Protein AF-D2RJ73-F1 (afdb_monomer_lite)

InterPro domains:
  IPR025948 HTH-like domain [PF13276] (54-112)
  IPR050900 Transposase IS3/IS150/IS904 [PTHR46889] (18-154)

Sequence (164 aa):
MNDSSCVFEIIEKTVSTSENRLSISSLCKMAGVSRSGYYAWVKAEAFRQAQEEQDRKDFELILAAYKRRGYKKDARSIYMELLHMDPPVIMNVKKIRRLMKKFHLLCPIRKANPYRQLAKALKTNTVADNLLQRQFEDYGPRMVLLTDITYLPSAHPSSITGIV

pLDDT: mean 83.63, std 13.74, range [33.88, 96.19]

Structure (mmCIF, N/CA/C/O backbone):
data_AF-D2RJ73-F1
#
_entry.id   AF-D2RJ73-F1
#
loop_
_atom_site.group_PDB
_atom_site.id
_atom_site.type_symbol
_atom_site.label_atom_id
_atom_site.label_alt_id
_atom_site.label_comp_id
_atom_site.label_asym_id
_atom_site.label_entity_id
_atom_site.label_seq_id
_atom_site.pdbx_PDB_ins_code
_atom_site.Cartn_x
_atom_site.Cartn_y
_atom_site.Cartn_z
_atom_site.occupancy
_atom_site.B_iso_or_equiv
_atom_site.auth_seq_id
_atom_site.auth_comp_id
_atom_site.auth_asym_id
_atom_site.auth_atom_id
_atom_site.pdbx_PDB_model_num
ATOM 1 N N . MET A 1 1 ? -20.848 7.230 2.882 1.00 40.22 1 MET A N 1
ATOM 2 C CA . MET A 1 1 ? -20.435 7.653 4.236 1.00 40.22 1 MET A CA 1
ATOM 3 C C . MET A 1 1 ? -21.363 6.990 5.244 1.00 40.22 1 MET A C 1
ATOM 5 O O . MET A 1 1 ? -22.200 7.655 5.829 1.00 40.22 1 MET A O 1
ATOM 9 N N . ASN A 1 2 ? -21.280 5.666 5.374 1.00 48.03 2 ASN A N 1
ATOM 10 C CA . ASN A 1 2 ? -22.082 4.913 6.343 1.00 48.03 2 ASN A CA 1
ATOM 11 C C . ASN A 1 2 ? -21.145 3.972 7.108 1.00 48.03 2 ASN A C 1
ATOM 13 O O . ASN A 1 2 ? -21.372 2.771 7.214 1.00 48.03 2 ASN A O 1
ATOM 17 N N . ASP A 1 3 ? -20.016 4.533 7.540 1.0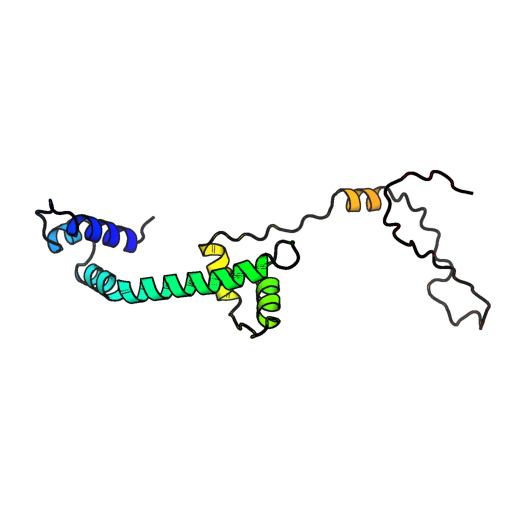0 66.31 3 ASP A N 1
ATOM 18 C CA . ASP A 1 3 ? -18.969 3.781 8.207 1.00 66.31 3 ASP A CA 1
ATOM 19 C C . ASP A 1 3 ? -19.283 3.812 9.697 1.00 66.31 3 ASP A C 1
ATOM 21 O O . ASP A 1 3 ? -19.137 4.841 10.359 1.00 66.31 3 ASP A O 1
ATOM 25 N N . SER A 1 4 ? -19.736 2.680 10.233 1.00 73.06 4 SER A N 1
ATOM 26 C CA . SER A 1 4 ? -20.070 2.516 11.653 1.00 73.06 4 SER A CA 1
ATOM 27 C C . SER A 1 4 ? -18.925 2.960 12.578 1.00 73.06 4 SER A C 1
ATOM 29 O O . SER A 1 4 ? -19.165 3.385 13.702 1.00 73.06 4 SER A O 1
ATOM 31 N N . SER A 1 5 ? -17.679 2.935 12.088 1.00 79.69 5 SER A N 1
ATOM 32 C CA . SER A 1 5 ? -16.497 3.457 12.779 1.00 79.69 5 SER A 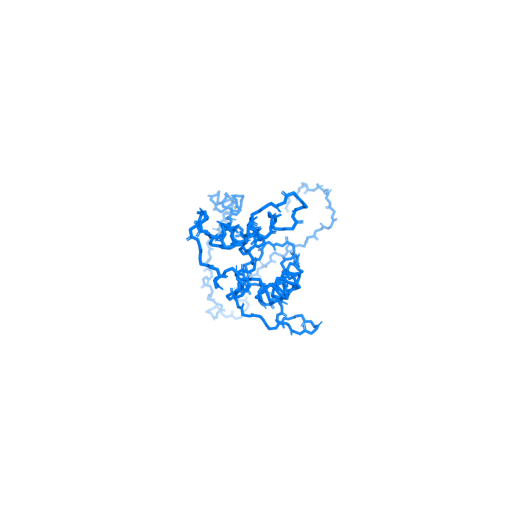CA 1
ATOM 33 C C . SER A 1 5 ? -16.554 4.958 13.066 1.00 79.69 5 SER A C 1
ATOM 35 O O . SER A 1 5 ? -16.121 5.366 14.136 1.00 79.69 5 SER A O 1
ATOM 37 N N . CYS A 1 6 ? -17.097 5.772 12.155 1.00 86.94 6 CYS A N 1
ATOM 38 C CA . CYS A 1 6 ? -17.221 7.219 12.353 1.00 86.94 6 CYS A CA 1
ATOM 39 C C . CYS A 1 6 ? -18.231 7.534 13.465 1.00 86.94 6 CYS A C 1
ATOM 41 O O . CYS A 1 6 ? -17.992 8.397 14.305 1.00 86.94 6 CYS A O 1
ATOM 43 N N . VAL A 1 7 ? -19.323 6.766 13.524 1.00 89.19 7 VAL A N 1
ATOM 44 C CA . VAL A 1 7 ? -20.335 6.883 14.581 1.00 89.19 7 VAL A CA 1
ATOM 45 C C . VAL A 1 7 ? -19.734 6.564 15.951 1.00 89.19 7 VAL A C 1
ATOM 47 O O . VAL A 1 7 ? -19.922 7.330 16.893 1.00 89.19 7 VAL A O 1
ATOM 50 N N . PHE A 1 8 ? -18.970 5.472 16.065 1.00 90.50 8 PHE A N 1
ATOM 51 C CA . PHE A 1 8 ? -18.301 5.124 17.322 1.00 90.50 8 PHE A CA 1
ATOM 52 C C . PHE A 1 8 ? -17.247 6.157 17.736 1.00 90.50 8 PHE A C 1
ATOM 54 O O . PHE A 1 8 ? -17.160 6.478 18.916 1.00 90.50 8 PHE A O 1
ATOM 61 N N . GLU A 1 9 ? -16.513 6.738 16.785 1.00 89.44 9 GLU A N 1
ATOM 62 C CA . GLU A 1 9 ? -15.539 7.799 17.066 1.00 89.44 9 GLU A CA 1
ATOM 63 C C . GLU A 1 9 ? -16.205 9.075 17.610 1.00 89.44 9 GLU A C 1
ATOM 65 O O . GLU A 1 9 ? -15.682 9.708 18.528 1.00 89.44 9 GLU A O 1
ATOM 70 N N . ILE A 1 10 ? -17.376 9.449 17.083 1.00 90.44 10 ILE A N 1
ATOM 71 C CA . ILE A 1 10 ? -18.154 10.588 17.591 1.00 90.44 10 ILE A CA 1
ATOM 72 C C . ILE A 1 10 ? -18.631 10.314 19.019 1.00 90.44 10 ILE A C 1
ATOM 74 O O . ILE A 1 10 ? -18.491 11.191 19.872 1.00 90.44 10 ILE A O 1
ATOM 78 N N . ILE A 1 11 ? -19.154 9.108 19.282 1.00 89.81 11 ILE A N 1
ATOM 79 C CA . ILE A 1 11 ? -19.594 8.684 20.622 1.00 89.81 11 ILE A CA 1
ATOM 80 C C . ILE A 1 11 ? -18.423 8.752 21.609 1.00 89.81 11 ILE A C 1
ATOM 82 O O . ILE A 1 11 ? -18.575 9.323 22.684 1.00 89.81 11 ILE A O 1
ATOM 86 N N . GLU A 1 12 ? -17.249 8.243 21.232 1.00 89.75 12 GLU A N 1
ATOM 87 C CA . GLU A 1 12 ? -16.051 8.284 22.077 1.00 89.75 12 GLU A CA 1
ATOM 88 C C . GLU A 1 12 ? -15.647 9.724 22.419 1.00 89.75 12 GLU A C 1
ATOM 90 O O . GLU A 1 12 ? -15.482 10.060 23.590 1.00 89.75 12 GLU A O 1
ATOM 95 N N . LYS A 1 13 ? -15.593 10.613 21.416 1.00 89.56 13 LYS A N 1
ATOM 96 C CA . LYS A 1 13 ? -15.2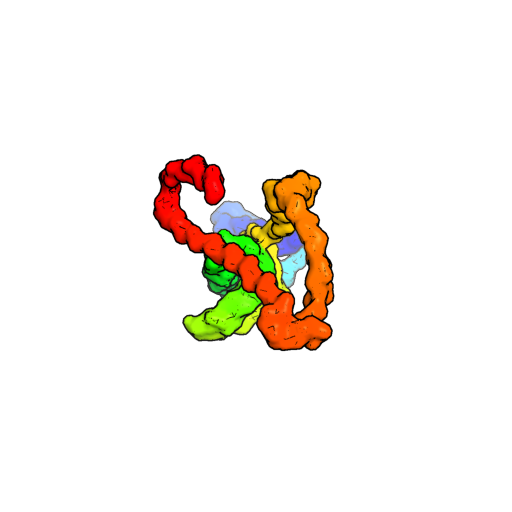82 12.041 21.618 1.00 89.56 13 LYS A CA 1
ATOM 97 C C . LYS A 1 13 ? -16.296 12.744 22.523 1.00 89.56 13 LYS A C 1
ATOM 99 O O . LYS A 1 13 ? -15.931 13.623 23.307 1.00 89.56 13 LYS A O 1
ATOM 104 N N . THR A 1 14 ? -17.576 12.377 22.427 1.00 89.69 14 THR A N 1
ATOM 105 C CA . THR A 1 14 ? -18.606 12.935 23.317 1.00 89.69 14 THR A CA 1
ATOM 106 C C . THR A 1 14 ? -18.458 12.410 24.740 1.00 89.69 14 THR A C 1
ATOM 108 O O . THR A 1 14 ? -18.651 13.174 25.679 1.00 89.69 14 THR A O 1
ATOM 111 N N . VAL A 1 15 ? -18.094 11.139 24.935 1.00 88.19 15 VAL A N 1
ATOM 112 C CA . VAL A 1 15 ? -17.831 10.550 26.263 1.00 88.19 15 VAL A CA 1
ATOM 113 C C . VAL A 1 15 ? -16.582 11.147 26.915 1.00 88.19 15 VAL A C 1
ATOM 115 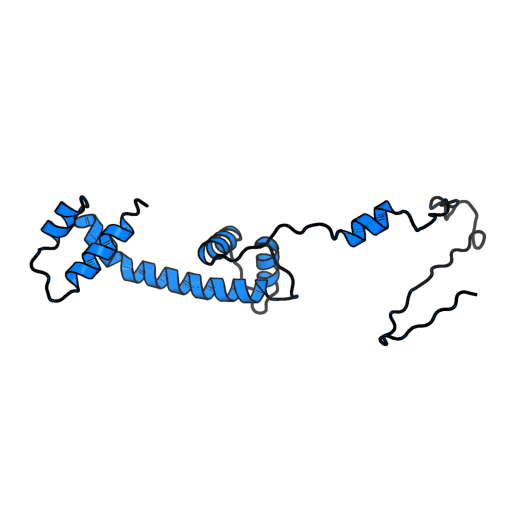O O . VAL A 1 15 ? -16.605 11.405 28.115 1.00 88.19 15 VAL A O 1
ATOM 118 N N . SER A 1 16 ? -15.528 11.432 26.146 1.00 84.50 16 SER A N 1
ATOM 119 C CA . SER A 1 16 ? -14.293 12.035 26.667 1.00 84.50 16 SER A CA 1
ATOM 120 C C . SER A 1 16 ? -14.422 13.519 27.041 1.00 84.50 16 SER A C 1
ATOM 122 O O . SER A 1 16 ? -13.529 14.069 27.681 1.00 84.50 16 SER A O 1
ATOM 124 N N . THR A 1 17 ? -15.498 14.191 26.622 1.00 88.44 17 THR A N 1
ATOM 125 C CA . THR A 1 17 ? -15.739 15.610 26.921 1.00 88.44 17 THR A CA 1
ATOM 126 C C . THR A 1 17 ? -16.382 15.761 28.307 1.00 88.44 17 THR A C 1
ATOM 128 O O . THR A 1 17 ? -17.362 15.087 28.619 1.00 88.44 17 THR A O 1
ATOM 131 N N . SER A 1 18 ? -15.866 16.674 29.137 1.00 70.75 18 SER A N 1
ATOM 132 C CA . SER A 1 18 ? -16.251 16.852 30.552 1.00 70.75 18 SER A CA 1
ATOM 133 C C . SER A 1 18 ? -17.700 17.297 30.796 1.00 70.75 18 SER A C 1
ATOM 135 O O . SER A 1 18 ? -18.182 17.211 31.922 1.00 70.75 18 SER A O 1
ATOM 137 N N . GLU A 1 19 ? -18.415 17.751 29.765 1.00 78.50 19 GLU A N 1
ATOM 138 C CA . GLU A 1 19 ? -19.807 18.219 29.860 1.00 78.50 19 GLU A CA 1
ATOM 139 C C . GLU A 1 19 ? -20.855 17.119 29.618 1.00 78.50 19 GLU A C 1
ATOM 141 O O . GLU A 1 19 ? -22.060 17.387 29.569 1.00 78.50 19 GLU A O 1
ATOM 146 N N . ASN A 1 20 ? -20.431 15.866 29.450 1.00 77.19 20 ASN A N 1
ATOM 147 C CA . ASN A 1 20 ? -21.355 14.809 29.074 1.00 77.19 20 ASN A CA 1
ATOM 148 C C . ASN A 1 20 ? -22.247 14.355 30.243 1.00 77.19 20 ASN A C 1
ATOM 150 O O . ASN A 1 20 ? -21.788 13.815 31.247 1.00 77.19 20 ASN A O 1
ATOM 154 N N . ARG A 1 21 ? -23.561 14.534 30.074 1.00 80.50 21 ARG A N 1
ATOM 155 C CA . ARG A 1 21 ? -24.612 14.092 31.009 1.00 80.50 21 ARG A CA 1
ATOM 156 C C . ARG A 1 21 ? -25.304 12.792 30.583 1.00 80.50 21 ARG A C 1
ATOM 158 O O . ARG A 1 21 ? -26.216 12.329 31.265 1.00 80.50 21 ARG A O 1
ATOM 165 N N . LEU A 1 22 ? -24.930 12.226 29.436 1.00 83.31 22 LEU A N 1
ATOM 166 C CA . LEU A 1 22 ? -25.606 11.098 28.803 1.00 83.31 22 LEU A CA 1
ATOM 167 C C . LEU A 1 22 ? -24.814 9.803 28.981 1.00 83.31 22 LEU A C 1
ATOM 169 O O . LEU A 1 22 ? -23.604 9.747 28.787 1.00 83.31 22 LEU A O 1
ATOM 173 N N . SER A 1 23 ? -25.525 8.718 29.293 1.00 88.00 23 SER A N 1
ATOM 174 C CA . SER A 1 23 ? -24.918 7.387 29.350 1.00 88.00 23 SER A CA 1
ATOM 175 C C . SER A 1 23 ? -24.537 6.882 27.951 1.00 88.00 23 SER A C 1
ATOM 177 O O . SER A 1 23 ? -25.217 7.180 26.965 1.00 88.00 23 SER A O 1
ATOM 179 N N . ILE A 1 24 ? -23.523 6.013 27.870 1.00 87.31 24 ILE A N 1
ATOM 180 C CA . ILE A 1 24 ? -23.124 5.317 26.628 1.00 87.31 24 ILE A CA 1
ATOM 181 C C . ILE A 1 24 ? -24.322 4.593 25.989 1.00 87.31 24 ILE A C 1
ATOM 183 O O . ILE A 1 24 ? -24.461 4.556 24.768 1.00 87.31 24 ILE A O 1
ATOM 187 N N . SER A 1 25 ? -25.239 4.063 26.807 1.00 87.44 25 SER A N 1
ATOM 188 C CA . SER A 1 25 ? -26.466 3.422 26.325 1.00 87.44 25 SER A CA 1
ATOM 189 C C . SER A 1 25 ? -27.398 4.398 25.608 1.00 87.44 25 SER A C 1
ATOM 191 O O . SER A 1 25 ? -27.993 4.035 24.594 1.00 87.44 25 SER A O 1
ATOM 193 N N . SER A 1 26 ? -27.523 5.622 26.119 1.00 89.56 26 SER A N 1
ATOM 194 C CA . SER A 1 26 ? -28.334 6.677 25.508 1.00 89.56 26 SER A CA 1
ATOM 195 C C . SER A 1 26 ? -27.714 7.140 24.190 1.00 89.56 26 SER A C 1
ATOM 197 O O . SER A 1 26 ? -28.419 7.236 23.190 1.00 89.56 26 SER A O 1
ATOM 199 N N . LEU A 1 27 ? -26.392 7.340 24.164 1.00 89.88 27 LEU A N 1
ATOM 200 C CA . LEU A 1 27 ? -25.645 7.735 22.964 1.00 89.88 27 LEU A CA 1
ATOM 201 C C . LEU A 1 27 ? -25.747 6.683 21.852 1.00 89.88 27 LEU A C 1
ATOM 203 O O . LEU A 1 27 ? -26.104 7.013 20.723 1.00 89.88 27 LEU A O 1
ATOM 207 N N . CYS A 1 28 ? -25.533 5.405 22.183 1.00 90.31 28 CYS A N 1
ATOM 208 C CA . CYS A 1 28 ? -25.682 4.305 21.227 1.00 90.31 28 CYS A CA 1
ATOM 209 C C . CYS A 1 28 ? -27.115 4.210 20.680 1.00 90.31 28 CYS A C 1
ATOM 211 O O . CYS A 1 28 ? -27.303 3.986 19.485 1.00 90.31 28 CYS A O 1
ATOM 213 N N . LYS A 1 29 ? -28.130 4.423 21.534 1.00 90.06 29 LYS A N 1
ATOM 214 C CA . LYS A 1 29 ? -29.544 4.395 21.132 1.00 90.06 29 LYS A CA 1
ATOM 215 C C . LYS A 1 29 ? -29.900 5.547 20.190 1.00 90.06 29 LYS A C 1
ATOM 217 O O . LYS A 1 29 ? -30.601 5.312 19.213 1.00 90.06 29 LYS A O 1
ATOM 222 N N . MET A 1 30 ? -29.403 6.757 20.452 1.00 89.88 30 MET A N 1
ATOM 223 C CA . MET A 1 30 ? -29.604 7.913 19.566 1.00 89.88 30 MET A CA 1
ATOM 224 C C . MET A 1 30 ? -28.921 7.723 18.209 1.00 89.88 30 MET A C 1
ATOM 226 O O . MET A 1 30 ? -29.482 8.086 17.182 1.00 89.88 30 MET A O 1
ATOM 230 N N . ALA A 1 31 ? -27.732 7.122 18.203 1.00 87.81 31 ALA A N 1
ATOM 231 C CA . ALA A 1 31 ? -26.965 6.865 16.991 1.00 87.81 31 ALA A CA 1
ATOM 232 C C . ALA A 1 31 ? -27.398 5.597 16.223 1.00 87.81 31 ALA A C 1
ATOM 234 O O . ALA A 1 31 ? -26.847 5.309 15.163 1.00 87.81 31 ALA A O 1
ATOM 235 N N . GLY A 1 32 ? -28.355 4.820 16.746 1.00 90.12 32 GLY A N 1
ATOM 236 C CA . GLY A 1 32 ? -28.858 3.603 16.099 1.00 90.12 32 GLY A CA 1
ATOM 237 C C . GLY A 1 32 ? -27.862 2.436 16.057 1.00 90.12 32 GLY A C 1
ATOM 238 O O . GLY A 1 32 ? -27.995 1.551 15.214 1.00 90.12 32 GLY A O 1
ATOM 239 N N . VAL A 1 33 ? -26.863 2.413 16.947 1.00 90.88 33 VAL A N 1
ATOM 240 C CA . VAL A 1 33 ? -25.813 1.378 17.000 1.00 90.88 33 VAL A CA 1
ATOM 241 C C . VAL A 1 33 ? -25.917 0.520 18.261 1.00 90.88 33 VAL A C 1
ATOM 243 O O . VAL A 1 33 ? -26.450 0.936 19.291 1.00 90.88 33 VAL A O 1
ATOM 246 N N . SER A 1 34 ? -25.394 -0.707 18.209 1.00 91.12 34 SER A N 1
ATOM 247 C CA . SER A 1 34 ? -25.392 -1.598 19.371 1.00 91.12 34 SER A CA 1
ATOM 248 C C . SER A 1 34 ? -24.286 -1.233 20.369 1.00 91.12 34 SER A C 1
ATOM 250 O O . SER A 1 34 ? -23.155 -0.914 19.998 1.00 91.12 34 SER A O 1
ATOM 252 N N . ARG A 1 35 ? -24.591 -1.358 21.668 1.00 90.31 35 ARG A N 1
ATOM 253 C CA . ARG A 1 35 ? -23.603 -1.162 22.748 1.00 90.31 35 ARG A CA 1
ATOM 254 C C . ARG A 1 35 ? -22.439 -2.150 22.663 1.00 90.31 35 ARG A C 1
ATOM 256 O O . ARG A 1 35 ? -21.299 -1.787 22.925 1.00 90.31 35 ARG A O 1
ATOM 263 N N . SER A 1 36 ? -22.723 -3.400 22.296 1.00 90.62 36 SER A N 1
ATOM 264 C CA . SER A 1 36 ? -21.695 -4.429 22.113 1.00 90.62 36 SER A CA 1
ATOM 265 C C . SER A 1 36 ? -20.746 -4.083 20.965 1.00 90.62 36 SER A C 1
ATOM 267 O O . SER A 1 36 ? -19.545 -4.298 21.098 1.00 90.62 36 SER A O 1
ATOM 269 N N . GLY A 1 37 ? -21.259 -3.488 19.882 1.00 89.94 37 GLY A N 1
ATOM 270 C CA . GLY A 1 37 ? -20.447 -2.984 18.775 1.00 89.94 37 GLY A CA 1
ATOM 271 C C . GLY A 1 37 ? -19.501 -1.866 19.208 1.00 89.94 37 GLY A C 1
ATOM 272 O O . GLY A 1 37 ? -18.324 -1.903 18.859 1.00 89.94 37 GLY A O 1
ATOM 273 N N . TYR A 1 38 ? -19.982 -0.934 20.036 1.00 90.44 38 TYR A N 1
ATOM 274 C CA . TYR A 1 38 ? -19.155 0.138 20.594 1.00 90.44 38 TYR A CA 1
ATOM 275 C C . TYR A 1 38 ? -18.003 -0.406 21.453 1.00 90.44 38 TYR A C 1
ATOM 277 O O . TYR A 1 38 ? -16.844 -0.124 21.168 1.00 90.44 38 TYR A O 1
ATOM 285 N N . TYR A 1 39 ? -18.275 -1.263 22.441 1.00 91.50 39 TYR A N 1
ATOM 286 C CA . TYR A 1 39 ? -17.197 -1.815 23.275 1.00 91.50 39 TYR A CA 1
ATOM 287 C C . TYR A 1 39 ? -16.242 -2.731 22.499 1.00 91.50 39 TYR A C 1
ATOM 289 O O . TYR A 1 39 ? -15.045 -2.752 22.786 1.00 91.50 39 TYR A O 1
ATOM 297 N N . ALA A 1 40 ? -16.731 -3.461 21.491 1.00 90.75 40 ALA A N 1
ATOM 298 C CA . ALA A 1 40 ? -15.863 -4.203 20.578 1.00 90.75 40 ALA A CA 1
ATOM 299 C C . ALA A 1 40 ? -14.949 -3.257 19.782 1.00 90.75 40 ALA A C 1
ATOM 301 O O . ALA A 1 40 ? -13.764 -3.547 19.606 1.00 90.75 40 ALA A O 1
ATOM 302 N N . TRP A 1 41 ? -15.473 -2.108 19.345 1.00 92.06 41 TRP A N 1
ATOM 303 C CA . TRP A 1 41 ? -14.697 -1.071 18.675 1.00 92.06 41 TRP A CA 1
ATOM 304 C C . TRP A 1 41 ? -13.645 -0.456 19.604 1.00 92.06 41 TRP A C 1
ATOM 306 O O . TRP A 1 41 ? -12.508 -0.316 19.157 1.00 92.06 41 TRP A O 1
ATOM 316 N N . VAL A 1 42 ? -13.971 -0.165 20.867 1.00 90.19 42 VAL A N 1
ATOM 317 C CA . VAL A 1 42 ? -13.010 0.338 21.869 1.00 90.19 42 VAL A CA 1
ATOM 318 C C . VAL A 1 42 ? -11.918 -0.702 22.137 1.00 90.19 42 VAL A C 1
ATOM 320 O O . VAL A 1 42 ? -10.732 -0.414 22.023 1.00 90.19 42 VAL A O 1
ATOM 323 N N . LYS A 1 43 ? -12.286 -1.965 22.386 1.00 92.00 43 LYS A N 1
ATOM 324 C CA . LYS A 1 43 ? -11.311 -3.041 22.642 1.00 92.00 43 LYS A CA 1
ATOM 325 C C . LYS A 1 43 ? -10.358 -3.274 21.462 1.00 92.00 43 LYS A C 1
ATOM 327 O O . LYS A 1 43 ? -9.195 -3.615 21.661 1.00 92.00 43 LYS A O 1
ATOM 332 N N . ALA A 1 44 ? -10.846 -3.109 20.235 1.00 90.81 44 ALA A N 1
ATOM 333 C CA . ALA A 1 44 ? -10.044 -3.262 19.025 1.00 90.81 44 ALA A CA 1
ATOM 334 C C . ALA A 1 44 ? -9.134 -2.054 18.727 1.00 90.81 44 ALA A C 1
ATOM 336 O O . ALA A 1 44 ? -8.362 -2.112 17.769 1.00 90.81 44 ALA A O 1
ATOM 337 N N . GLU A 1 45 ? -9.203 -0.968 19.502 1.00 88.81 45 GLU A N 1
ATOM 338 C CA . GLU A 1 45 ? -8.446 0.258 19.244 1.00 88.81 45 GLU A CA 1
ATOM 339 C C . GLU A 1 45 ? -6.935 0.027 19.214 1.00 88.81 45 GLU A C 1
ATOM 341 O O . GLU A 1 45 ? -6.296 0.377 18.223 1.00 88.81 45 GLU A O 1
ATOM 346 N N . ALA A 1 46 ? -6.377 -0.633 20.231 1.00 90.12 46 ALA A N 1
ATOM 347 C CA . ALA A 1 46 ? -4.942 -0.914 20.299 1.00 90.12 46 ALA A CA 1
ATOM 348 C C . ALA A 1 46 ? -4.450 -1.699 19.070 1.00 90.12 46 ALA A C 1
ATOM 350 O O . ALA A 1 46 ? -3.397 -1.408 18.504 1.00 90.12 46 ALA A O 1
ATOM 351 N N . PHE A 1 47 ? -5.250 -2.660 18.599 1.00 91.25 47 PHE A N 1
ATOM 352 C CA . PHE A 1 47 ? -4.940 -3.426 17.397 1.00 91.25 47 PHE A CA 1
ATOM 353 C C . PHE A 1 47 ? -5.009 -2.566 16.127 1.00 91.25 47 PHE A C 1
ATOM 355 O O . PHE A 1 47 ? -4.119 -2.656 15.282 1.00 91.25 47 PHE A O 1
ATOM 362 N N . ARG A 1 48 ? -6.026 -1.699 15.996 1.00 90.19 48 ARG A N 1
ATOM 363 C CA . ARG A 1 48 ? -6.132 -0.759 14.866 1.00 90.19 48 ARG A CA 1
ATOM 364 C C . ARG A 1 48 ? -4.950 0.204 14.825 1.00 90.19 48 ARG A C 1
ATOM 366 O O . ARG A 1 48 ? -4.387 0.408 13.754 1.00 90.19 48 ARG A O 1
ATOM 373 N N . GLN A 1 49 ? -4.558 0.760 15.970 1.00 90.38 49 GLN A N 1
ATOM 374 C CA . GLN A 1 49 ? -3.409 1.662 16.071 1.00 90.38 49 GLN A CA 1
ATOM 375 C C . GLN A 1 49 ? -2.104 0.947 15.695 1.00 90.38 49 GLN A C 1
ATOM 377 O O . GLN A 1 49 ? -1.333 1.469 14.893 1.00 9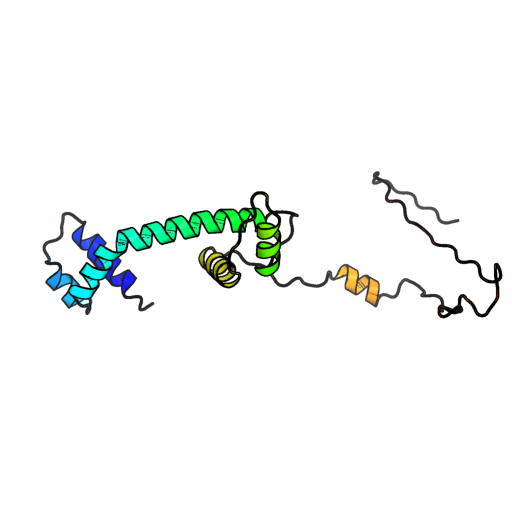0.38 49 GLN A O 1
ATOM 382 N N . ALA A 1 50 ? -1.887 -0.280 16.181 1.00 93.12 50 ALA A N 1
ATOM 383 C CA . ALA A 1 50 ? -0.714 -1.075 15.818 1.00 93.12 50 ALA A CA 1
ATOM 384 C C . ALA A 1 50 ? -0.661 -1.400 14.314 1.00 93.12 50 ALA A C 1
ATOM 386 O O . ALA A 1 50 ? 0.402 -1.326 13.696 1.00 93.12 50 ALA A O 1
ATOM 387 N N . GLN A 1 51 ? -1.803 -1.729 13.700 1.00 91.88 51 GLN A N 1
ATOM 388 C CA . GLN A 1 51 ? -1.884 -1.930 12.251 1.00 91.88 51 GLN A CA 1
ATOM 389 C C . GLN A 1 51 ? -1.617 -0.645 11.465 1.00 91.88 51 GLN A C 1
ATOM 391 O O . GLN A 1 51 ? -0.957 -0.701 10.430 1.00 91.88 51 GLN A O 1
ATOM 396 N N . GLU A 1 52 ? -2.112 0.501 11.935 1.00 92.88 52 GLU A N 1
ATOM 397 C CA . GLU A 1 52 ? -1.873 1.799 11.302 1.00 92.88 52 GLU A CA 1
ATOM 398 C C . GLU A 1 52 ? -0.388 2.171 11.336 1.00 92.88 52 GLU A C 1
ATOM 400 O O . GLU A 1 52 ? 0.169 2.594 10.324 1.00 92.88 52 GLU A O 1
ATOM 405 N N . GLU A 1 53 ? 0.263 1.951 12.476 1.00 94.75 53 GLU A N 1
ATOM 406 C CA . GLU A 1 53 ? 1.695 2.182 12.653 1.00 94.75 53 GLU A CA 1
ATOM 407 C C . GLU A 1 53 ? 2.526 1.272 11.740 1.00 94.75 53 GLU A C 1
ATOM 409 O O . GLU A 1 53 ? 3.449 1.725 11.060 1.00 94.75 53 GLU A O 1
ATOM 414 N N . GLN A 1 54 ? 2.158 -0.007 11.644 1.00 94.31 54 GLN A N 1
ATOM 415 C CA . GLN A 1 54 ? 2.804 -0.932 10.717 1.00 94.31 54 GLN A CA 1
ATOM 416 C C . GLN A 1 54 ? 2.589 -0.515 9.253 1.00 94.31 54 GLN A C 1
ATOM 418 O O . GLN A 1 54 ? 3.534 -0.527 8.466 1.00 94.31 54 GLN A O 1
ATOM 423 N N . ASP A 1 55 ? 1.370 -0.107 8.888 1.00 95.25 55 ASP A N 1
ATOM 424 C CA . ASP A 1 55 ? 1.045 0.391 7.549 1.00 95.25 55 ASP A CA 1
ATOM 425 C C . ASP A 1 55 ? 1.873 1.637 7.190 1.00 95.25 55 ASP A C 1
ATOM 427 O O . ASP A 1 55 ? 2.277 1.777 6.033 1.00 95.25 55 ASP A O 1
ATOM 431 N N . ARG A 1 56 ? 2.138 2.528 8.157 1.00 95.19 56 ARG A N 1
ATOM 432 C CA . ARG A 1 56 ? 3.005 3.703 7.973 1.00 95.19 56 ARG A CA 1
ATOM 433 C C . ARG A 1 56 ? 4.455 3.302 7.724 1.00 95.19 56 ARG A C 1
ATOM 435 O O . ARG A 1 56 ? 5.020 3.731 6.721 1.00 95.19 56 ARG A O 1
ATOM 442 N N . LYS A 1 57 ? 5.021 2.426 8.557 1.00 95.56 57 LYS A N 1
ATOM 443 C CA . LYS A 1 57 ? 6.392 1.907 8.377 1.00 95.56 57 LYS A CA 1
ATOM 444 C C . LYS A 1 57 ? 6.567 1.223 7.021 1.00 95.56 57 LYS A C 1
ATOM 446 O O . LYS A 1 57 ? 7.518 1.486 6.289 1.00 95.56 57 LYS A O 1
ATOM 451 N N . ASP A 1 58 ? 5.603 0.389 6.642 1.00 95.25 58 ASP A N 1
ATOM 452 C CA . ASP A 1 58 ? 5.600 -0.273 5.338 1.00 95.25 58 ASP A CA 1
ATOM 453 C C . ASP A 1 58 ? 5.483 0.735 4.183 1.00 95.25 58 ASP A C 1
ATOM 455 O O . ASP A 1 58 ? 6.097 0.563 3.125 1.00 95.25 58 ASP A O 1
ATOM 459 N N . PHE A 1 59 ? 4.702 1.801 4.370 1.00 96.00 59 PHE A N 1
ATOM 460 C CA . PHE A 1 59 ? 4.563 2.859 3.378 1.00 96.00 59 PHE A CA 1
ATOM 461 C C . PHE A 1 59 ? 5.845 3.678 3.202 1.00 96.00 59 PHE A C 1
ATOM 463 O O . PHE A 1 59 ? 6.166 4.044 2.072 1.00 96.00 59 PHE A O 1
ATOM 470 N N . GLU A 1 60 ? 6.614 3.924 4.260 1.00 95.00 60 GLU A N 1
ATOM 471 C CA . GLU A 1 60 ? 7.911 4.603 4.158 1.00 95.00 60 GLU A CA 1
ATOM 472 C C . GLU A 1 60 ? 8.893 3.825 3.274 1.00 95.00 60 GLU A C 1
ATOM 474 O O . GLU A 1 60 ? 9.533 4.407 2.392 1.00 95.00 60 GLU A O 1
ATOM 479 N N . LEU A 1 61 ? 8.936 2.496 3.416 1.00 94.75 61 LEU A N 1
ATOM 480 C CA . LEU A 1 61 ? 9.727 1.623 2.542 1.00 94.75 61 LEU A CA 1
ATOM 481 C C . LEU A 1 61 ? 9.257 1.711 1.083 1.00 94.75 61 LEU A C 1
ATOM 483 O O . LEU A 1 61 ? 10.071 1.854 0.162 1.00 94.75 61 LEU A O 1
ATOM 487 N N . ILE A 1 62 ? 7.938 1.685 0.864 1.00 94.75 62 ILE A N 1
ATOM 488 C CA . ILE A 1 62 ? 7.332 1.875 -0.463 1.00 94.75 62 ILE A CA 1
ATOM 489 C C . ILE A 1 62 ? 7.717 3.239 -1.046 1.00 94.75 62 ILE A C 1
ATOM 491 O O . ILE A 1 62 ? 8.048 3.326 -2.230 1.00 94.75 62 ILE A O 1
ATOM 495 N N . LEU A 1 63 ? 7.701 4.300 -0.242 1.00 94.25 63 LEU A N 1
ATOM 496 C CA . LEU A 1 63 ? 8.026 5.656 -0.669 1.00 94.25 63 LEU A CA 1
ATOM 497 C C . LEU A 1 63 ? 9.505 5.782 -1.054 1.00 94.25 63 LEU A C 1
ATOM 499 O O . LEU A 1 63 ? 9.821 6.378 -2.089 1.00 94.25 63 LEU A O 1
ATOM 503 N N . ALA A 1 64 ? 10.404 5.186 -0.271 1.00 93.25 64 ALA A N 1
ATOM 504 C CA . ALA A 1 64 ? 11.828 5.118 -0.587 1.00 93.25 64 ALA A CA 1
ATOM 505 C C . ALA A 1 64 ? 12.074 4.358 -1.903 1.00 93.25 64 ALA A C 1
ATOM 507 O O . ALA A 1 64 ? 12.815 4.815 -2.780 1.00 93.25 64 ALA A O 1
ATOM 508 N N . ALA A 1 65 ? 11.396 3.223 -2.095 1.00 93.31 65 ALA A N 1
ATOM 509 C CA . ALA A 1 65 ? 11.435 2.470 -3.346 1.00 93.31 65 ALA A CA 1
ATOM 510 C C . ALA A 1 65 ? 10.867 3.249 -4.535 1.00 93.31 65 ALA A C 1
ATOM 512 O O . ALA A 1 65 ? 11.444 3.219 -5.626 1.00 93.31 65 ALA A O 1
ATOM 513 N N . TYR A 1 66 ? 9.783 3.991 -4.330 1.00 92.94 66 TYR A N 1
ATOM 514 C CA . TYR A 1 66 ? 9.149 4.806 -5.357 1.00 92.94 66 TYR A CA 1
ATOM 515 C C . TYR A 1 66 ? 10.050 5.951 -5.840 1.00 92.94 66 TYR A C 1
ATOM 517 O O . TYR A 1 66 ? 10.155 6.172 -7.044 1.00 92.94 66 TYR A O 1
ATOM 525 N N . LYS A 1 67 ? 10.735 6.650 -4.924 1.00 91.06 67 LYS A N 1
ATOM 526 C CA . LYS A 1 67 ? 11.594 7.809 -5.245 1.00 91.06 67 LYS A CA 1
ATOM 527 C C . LYS A 1 67 ? 12.902 7.442 -5.954 1.00 91.06 67 LYS A C 1
ATOM 529 O O . LYS A 1 67 ? 13.494 8.270 -6.646 1.00 91.06 67 LYS A O 1
ATOM 534 N N . ARG A 1 68 ? 13.365 6.202 -5.811 1.00 87.69 68 ARG A N 1
ATOM 535 C CA . ARG A 1 68 ? 14.612 5.718 -6.419 1.00 87.69 68 ARG A CA 1
ATOM 536 C C . ARG A 1 68 ? 14.566 5.839 -7.950 1.00 87.69 68 ARG A C 1
ATOM 538 O O . ARG A 1 68 ? 13.569 5.482 -8.560 1.00 87.69 68 ARG A O 1
ATOM 545 N N . ARG A 1 69 ? 15.640 6.309 -8.591 1.00 82.94 69 ARG A N 1
ATOM 546 C CA . ARG A 1 69 ? 15.749 6.519 -10.058 1.00 82.94 69 ARG A CA 1
ATOM 547 C C . ARG A 1 69 ? 14.849 7.617 -10.670 1.00 82.94 69 ARG A C 1
ATOM 549 O O . ARG A 1 69 ? 14.831 7.748 -11.889 1.00 82.94 69 ARG A O 1
ATOM 556 N N . GLY A 1 70 ? 14.126 8.413 -9.873 1.00 81.88 70 GLY A N 1
ATOM 557 C CA . GLY A 1 70 ? 13.532 9.689 -10.319 1.00 81.88 70 GLY A CA 1
ATOM 558 C C . GLY A 1 70 ? 12.321 9.620 -11.263 1.00 81.88 70 GLY A C 1
ATOM 559 O O . GLY A 1 70 ? 11.820 10.660 -11.682 1.00 81.88 70 GLY A O 1
ATOM 560 N N . TYR A 1 71 ? 11.806 8.432 -11.588 1.00 84.25 71 TYR A N 1
ATOM 561 C CA . TYR A 1 71 ? 10.569 8.268 -12.356 1.00 84.25 71 TYR A CA 1
ATOM 562 C C . TYR A 1 71 ? 9.470 7.632 -11.506 1.00 84.25 71 TYR A C 1
ATOM 564 O O . TYR A 1 71 ? 9.734 6.875 -10.576 1.00 84.25 71 TYR A O 1
ATOM 572 N N . LYS A 1 72 ? 8.210 7.904 -11.857 1.00 86.75 72 LYS A N 1
ATOM 573 C CA . LYS A 1 72 ? 7.047 7.343 -11.158 1.00 86.75 72 LYS A CA 1
ATOM 574 C C . LYS A 1 72 ? 6.938 5.835 -11.416 1.00 86.75 72 LYS A C 1
ATOM 576 O O . LYS A 1 72 ? 6.977 5.401 -12.574 1.00 86.75 72 LYS A O 1
ATOM 581 N N . LYS A 1 73 ? 6.828 5.053 -10.338 1.00 90.44 73 LYS A N 1
ATOM 582 C CA . LYS A 1 73 ? 6.837 3.582 -10.352 1.00 90.44 73 LYS A CA 1
ATOM 583 C C . LYS A 1 73 ? 5.463 3.001 -10.069 1.00 90.44 73 LYS A C 1
ATOM 585 O O . LYS A 1 73 ? 4.725 3.502 -9.224 1.00 90.44 73 LYS A O 1
ATOM 590 N N . ASP A 1 74 ? 5.145 1.908 -10.745 1.00 92.31 74 ASP A N 1
ATOM 591 C CA . ASP A 1 74 ? 3.969 1.106 -10.444 1.00 92.31 74 ASP A CA 1
ATOM 592 C C . ASP A 1 74 ? 4.247 0.130 -9.288 1.00 92.31 74 ASP A C 1
ATOM 594 O O . ASP A 1 74 ? 5.388 -0.074 -8.871 1.00 92.31 74 ASP A O 1
ATOM 598 N N . ALA A 1 75 ? 3.197 -0.517 -8.780 1.00 93.19 75 ALA A N 1
ATOM 599 C CA . ALA A 1 75 ? 3.317 -1.455 -7.664 1.00 93.19 75 ALA A CA 1
ATOM 600 C C . ALA A 1 75 ? 4.279 -2.626 -7.951 1.00 93.19 75 ALA A C 1
ATOM 602 O O . ALA A 1 75 ? 4.934 -3.109 -7.028 1.00 93.19 75 ALA A O 1
ATOM 603 N N . ARG A 1 76 ? 4.391 -3.081 -9.211 1.00 93.38 76 ARG A N 1
ATOM 604 C CA . ARG A 1 76 ? 5.325 -4.153 -9.585 1.00 93.38 76 ARG A CA 1
ATOM 605 C C . ARG A 1 76 ? 6.769 -3.662 -9.586 1.00 93.38 76 ARG A C 1
ATOM 607 O O . ARG A 1 76 ? 7.625 -4.356 -9.050 1.00 93.38 76 ARG A O 1
ATOM 614 N N . SER A 1 77 ? 7.042 -2.476 -10.128 1.00 93.06 77 SER A N 1
ATOM 615 C CA . SER A 1 77 ? 8.386 -1.886 -10.070 1.00 93.06 77 SER A CA 1
ATOM 616 C C . SER A 1 77 ? 8.819 -1.605 -8.632 1.00 93.06 77 SER A C 1
ATOM 618 O O . SER A 1 77 ? 9.977 -1.826 -8.297 1.00 93.06 77 SER A O 1
ATOM 620 N N . ILE A 1 78 ? 7.896 -1.163 -7.770 1.00 94.50 78 ILE A N 1
ATOM 621 C CA . ILE A 1 78 ? 8.160 -0.982 -6.334 1.00 94.50 78 ILE A CA 1
ATOM 622 C C . ILE A 1 78 ? 8.518 -2.321 -5.686 1.00 94.50 78 ILE A C 1
ATOM 624 O O . ILE A 1 78 ? 9.518 -2.396 -4.985 1.00 94.50 78 ILE A O 1
ATOM 628 N N . TYR A 1 79 ? 7.749 -3.382 -5.950 1.00 96.12 79 TYR A N 1
ATOM 629 C CA . TYR A 1 79 ? 8.069 -4.724 -5.456 1.00 96.12 79 TYR A CA 1
ATOM 630 C C . TYR A 1 79 ? 9.470 -5.178 -5.886 1.00 96.12 79 TYR A C 1
ATOM 632 O O . TYR A 1 79 ? 10.244 -5.649 -5.059 1.00 96.12 79 TYR A O 1
ATOM 640 N N . MET A 1 80 ? 9.819 -4.980 -7.161 1.00 94.81 80 MET A N 1
ATOM 641 C CA . MET A 1 80 ? 11.150 -5.327 -7.661 1.00 94.81 80 MET A CA 1
ATOM 642 C C . MET A 1 80 ? 12.249 -4.495 -6.991 1.00 94.81 80 MET A C 1
ATOM 644 O O . MET A 1 80 ? 13.265 -5.056 -6.605 1.00 94.81 80 MET A O 1
ATOM 648 N N . GLU A 1 81 ? 12.050 -3.191 -6.784 1.00 93.69 81 GLU A N 1
ATOM 649 C CA . GLU A 1 81 ? 12.981 -2.356 -6.007 1.00 93.69 81 GLU A CA 1
ATOM 650 C C . GLU A 1 81 ? 13.167 -2.883 -4.578 1.00 93.69 81 GLU A C 1
ATOM 652 O O . GLU A 1 81 ? 14.286 -2.852 -4.078 1.00 93.69 81 GLU A O 1
ATOM 657 N N . LEU A 1 82 ? 12.084 -3.273 -3.898 1.00 94.56 82 LEU A N 1
ATOM 658 C CA . LEU A 1 82 ? 12.123 -3.744 -2.509 1.00 94.56 82 LEU A CA 1
ATOM 659 C C . LEU A 1 82 ? 12.851 -5.090 -2.393 1.00 94.56 82 LEU A C 1
ATOM 661 O O . LEU A 1 82 ? 13.598 -5.301 -1.443 1.00 94.56 82 LEU A O 1
ATOM 665 N N . LEU A 1 83 ? 12.682 -5.969 -3.384 1.00 95.62 83 LEU A N 1
ATOM 666 C CA . LEU A 1 83 ? 13.357 -7.266 -3.442 1.00 95.62 83 LEU A CA 1
ATOM 667 C C . LEU A 1 83 ? 14.877 -7.142 -3.634 1.00 95.62 83 LEU A C 1
ATOM 669 O O . LEU A 1 83 ? 15.612 -7.996 -3.163 1.00 95.62 83 LEU A O 1
ATOM 673 N N . HIS A 1 84 ? 15.337 -6.089 -4.316 1.00 92.12 84 HIS A N 1
ATOM 674 C CA . HIS A 1 84 ? 16.762 -5.829 -4.564 1.00 92.12 84 HIS A CA 1
ATOM 675 C C . HIS A 1 84 ? 17.379 -4.831 -3.563 1.00 92.12 84 HIS A C 1
ATOM 677 O O . HIS A 1 84 ? 18.463 -4.308 -3.814 1.00 92.12 84 HIS A O 1
ATOM 683 N N . MET A 1 85 ? 16.684 -4.502 -2.468 1.00 89.25 85 MET A N 1
ATOM 684 C CA . MET A 1 85 ? 17.293 -3.787 -1.340 1.00 89.25 85 MET A CA 1
ATOM 685 C C . MET A 1 85 ? 18.172 -4.737 -0.519 1.00 89.25 85 MET A C 1
ATOM 687 O O . MET A 1 85 ? 17.980 -5.950 -0.562 1.00 89.25 85 MET A O 1
ATOM 691 N N . ASP A 1 86 ? 19.096 -4.169 0.255 1.00 89.25 86 ASP A N 1
ATOM 692 C CA . ASP A 1 86 ? 19.864 -4.890 1.267 1.00 89.25 86 ASP A CA 1
ATOM 693 C C . ASP A 1 86 ? 19.525 -4.324 2.661 1.00 89.25 86 ASP A C 1
ATOM 695 O O . ASP A 1 86 ? 19.835 -3.156 2.923 1.00 89.25 86 ASP A O 1
ATOM 699 N N . PRO A 1 87 ? 18.827 -5.076 3.535 1.00 90.25 87 PRO A N 1
ATOM 700 C CA . PRO A 1 87 ? 18.262 -6.412 3.314 1.00 90.25 87 PRO A CA 1
ATOM 701 C C . PRO A 1 87 ? 17.012 -6.408 2.400 1.00 90.25 87 PRO A C 1
ATOM 703 O O . PRO A 1 87 ? 16.316 -5.389 2.298 1.00 90.25 87 PRO A O 1
ATOM 706 N N . PRO A 1 88 ? 16.673 -7.546 1.758 1.00 91.81 88 PRO A N 1
ATOM 707 C CA . PRO A 1 88 ? 15.529 -7.637 0.856 1.00 91.81 88 PRO A CA 1
ATOM 708 C C . PRO A 1 88 ? 14.202 -7.603 1.620 1.00 91.81 88 PRO A C 1
ATOM 710 O O . PRO A 1 88 ? 13.981 -8.358 2.569 1.00 91.81 88 PRO A O 1
ATOM 713 N N . VAL A 1 89 ? 13.271 -6.764 1.162 1.00 93.62 89 VAL A N 1
ATOM 714 C CA . VAL A 1 89 ? 11.942 -6.623 1.773 1.00 93.62 89 VAL A CA 1
ATOM 715 C C . VAL A 1 89 ? 10.896 -7.314 0.905 1.00 93.62 89 VAL A C 1
ATOM 717 O O . VAL A 1 89 ? 10.531 -6.840 -0.173 1.00 93.62 89 VAL A O 1
ATOM 720 N N . ILE A 1 90 ? 10.359 -8.432 1.396 1.00 93.56 90 ILE A N 1
ATOM 721 C CA . ILE A 1 90 ? 9.327 -9.197 0.691 1.00 93.56 90 ILE A CA 1
ATOM 722 C C . ILE A 1 90 ? 7.946 -8.696 1.116 1.00 93.56 90 ILE A C 1
ATOM 724 O O . ILE A 1 90 ? 7.474 -8.961 2.220 1.00 93.56 90 ILE A O 1
ATOM 728 N N . MET A 1 91 ? 7.264 -7.990 0.213 1.00 93.94 91 MET A N 1
ATOM 729 C CA . MET A 1 91 ? 5.910 -7.490 0.448 1.00 93.94 91 MET A CA 1
ATOM 730 C C . MET A 1 91 ? 4.957 -7.917 -0.668 1.00 93.94 91 MET A C 1
ATOM 732 O O . MET A 1 91 ? 5.254 -7.774 -1.850 1.00 93.94 91 MET A O 1
ATOM 736 N N . ASN A 1 92 ? 3.763 -8.397 -0.311 1.00 96.19 92 ASN A N 1
ATOM 737 C CA . ASN A 1 92 ? 2.757 -8.764 -1.308 1.00 96.19 92 ASN A CA 1
ATOM 738 C C . ASN A 1 92 ? 2.334 -7.540 -2.143 1.00 96.19 92 ASN A C 1
ATOM 740 O O . ASN A 1 92 ? 1.941 -6.506 -1.600 1.00 96.19 92 ASN A O 1
ATOM 744 N N . VAL A 1 93 ? 2.305 -7.684 -3.469 1.00 95.38 93 VAL A N 1
ATOM 745 C CA . VAL A 1 93 ? 1.888 -6.629 -4.409 1.00 95.38 93 VAL A CA 1
ATOM 746 C C . VAL A 1 93 ? 0.480 -6.089 -4.104 1.00 95.38 93 VAL A C 1
ATOM 748 O O . VAL A 1 93 ? 0.221 -4.899 -4.289 1.00 95.38 93 VAL A O 1
ATOM 751 N N . LYS A 1 94 ? -0.443 -6.917 -3.588 1.00 95.88 94 LYS A N 1
ATOM 752 C CA . LYS A 1 94 ? -1.775 -6.460 -3.142 1.00 95.88 94 LYS A CA 1
ATOM 753 C C . LYS A 1 94 ? -1.679 -5.485 -1.962 1.00 95.88 94 LYS A C 1
ATOM 755 O O . LYS A 1 94 ? -2.393 -4.484 -1.949 1.00 95.88 94 LYS A O 1
ATOM 760 N N . LYS A 1 95 ? -0.774 -5.745 -1.010 1.00 95.69 95 LYS A N 1
ATOM 761 C CA . LYS A 1 95 ? -0.507 -4.862 0.135 1.00 95.69 95 LYS A CA 1
ATOM 762 C C . LYS A 1 95 ? 0.097 -3.541 -0.336 1.00 95.69 95 LYS A C 1
ATOM 764 O O . LYS A 1 95 ? -0.415 -2.495 0.045 1.00 95.69 95 LYS A O 1
ATOM 769 N N . ILE A 1 96 ? 1.066 -3.587 -1.253 1.00 95.69 96 ILE A N 1
ATOM 770 C CA . ILE A 1 96 ? 1.648 -2.383 -1.871 1.00 95.69 96 ILE A CA 1
ATOM 771 C C . ILE A 1 96 ? 0.548 -1.531 -2.517 1.00 95.69 96 ILE A C 1
ATOM 773 O O . ILE A 1 96 ? 0.434 -0.348 -2.214 1.00 95.69 96 ILE A O 1
ATOM 777 N N . ARG A 1 97 ? -0.329 -2.125 -3.340 1.00 95.75 97 ARG A N 1
ATOM 778 C CA . ARG A 1 97 ? -1.452 -1.395 -3.963 1.00 95.75 97 ARG A CA 1
ATOM 779 C C . ARG A 1 97 ? -2.415 -0.793 -2.938 1.00 95.75 97 ARG A C 1
ATOM 781 O O . ARG A 1 97 ? -2.849 0.342 -3.123 1.00 95.75 97 ARG A O 1
ATOM 788 N N . ARG A 1 98 ? -2.748 -1.532 -1.872 1.00 96.19 98 ARG A N 1
ATOM 789 C CA . ARG A 1 98 ? -3.601 -1.037 -0.777 1.00 96.19 98 ARG A CA 1
ATOM 790 C C . ARG A 1 98 ? -2.981 0.195 -0.120 1.00 96.19 98 ARG A C 1
ATOM 792 O O . ARG A 1 98 ? -3.668 1.202 0.008 1.00 96.19 98 ARG A O 1
ATOM 799 N N . LEU A 1 99 ? -1.700 0.125 0.242 1.00 95.88 99 LEU A N 1
ATOM 800 C CA . LEU A 1 99 ? -0.981 1.223 0.891 1.00 95.88 99 LEU A CA 1
ATOM 801 C C . LEU A 1 99 ? -0.812 2.424 -0.046 1.00 95.88 99 LEU A C 1
ATOM 803 O O . LEU A 1 99 ? -1.089 3.548 0.355 1.00 95.88 99 LEU A O 1
ATOM 807 N N . MET A 1 100 ? -0.481 2.198 -1.321 1.00 94.81 100 MET A N 1
ATOM 808 C CA . MET A 1 100 ? -0.445 3.265 -2.327 1.00 94.81 100 MET A CA 1
ATOM 809 C C . MET A 1 100 ? -1.787 3.998 -2.430 1.00 94.81 100 MET A C 1
ATOM 811 O O . MET A 1 100 ? -1.810 5.224 -2.468 1.00 94.81 100 MET A O 1
ATOM 815 N N . LYS A 1 101 ? -2.909 3.264 -2.441 1.00 94.62 101 LYS A N 1
ATOM 816 C CA . LYS A 1 101 ? -4.251 3.863 -2.476 1.00 94.62 101 LYS A CA 1
ATOM 817 C C . LYS A 1 101 ? -4.570 4.621 -1.184 1.00 94.62 101 LYS A C 1
ATOM 819 O O . LYS A 1 101 ? -5.096 5.725 -1.268 1.00 94.62 101 LYS A O 1
ATOM 824 N N . LYS A 1 102 ? -4.243 4.042 -0.022 1.00 94.56 102 LYS A N 1
ATOM 825 C CA . LYS A 1 102 ? -4.477 4.624 1.312 1.00 94.56 102 LYS A CA 1
ATOM 826 C C . LYS A 1 102 ? -3.764 5.967 1.489 1.00 94.56 102 LYS A C 1
ATOM 828 O O . LYS A 1 102 ? -4.366 6.907 1.984 1.00 94.56 102 LYS A O 1
ATOM 833 N N . PHE A 1 103 ? -2.512 6.059 1.044 1.00 94.44 103 PHE A N 1
ATOM 834 C CA . PHE A 1 103 ? -1.673 7.256 1.175 1.00 94.44 103 PHE A CA 1
ATOM 835 C C . PHE A 1 103 ? -1.606 8.106 -0.106 1.00 94.44 103 PHE A C 1
ATOM 837 O O . PHE A 1 103 ? -0.719 8.942 -0.254 1.00 94.44 103 PHE A O 1
ATOM 844 N N . HIS A 1 104 ? -2.523 7.888 -1.053 1.00 93.44 104 HIS A N 1
ATOM 845 C CA . HIS A 1 104 ? -2.635 8.661 -2.295 1.00 93.44 104 HIS A CA 1
ATOM 846 C C . HIS A 1 104 ? -1.348 8.729 -3.149 1.00 93.44 104 HIS A C 1
ATOM 848 O O . HIS A 1 104 ? -1.106 9.703 -3.865 1.00 93.44 104 HIS A O 1
ATOM 854 N N . LEU A 1 105 ? -0.535 7.668 -3.140 1.00 92.19 105 LEU A N 1
ATOM 855 C CA . LEU A 1 105 ? 0.647 7.551 -3.994 1.00 92.19 105 LEU A CA 1
ATOM 856 C C . LEU A 1 105 ? 0.246 7.060 -5.393 1.00 92.19 105 LEU A C 1
ATOM 858 O O . LEU A 1 105 ? -0.006 5.874 -5.610 1.00 92.19 105 LEU A O 1
ATOM 862 N N . LEU A 1 106 ? 0.189 7.984 -6.354 1.00 89.25 106 LEU A N 1
ATOM 863 C CA . LEU A 1 106 ? -0.312 7.720 -7.705 1.00 89.25 106 LEU A CA 1
ATOM 864 C C . LEU A 1 106 ? 0.810 7.599 -8.744 1.00 89.25 106 LEU A C 1
ATOM 866 O O . LEU A 1 106 ? 1.645 8.494 -8.895 1.00 89.25 106 LEU A O 1
ATOM 870 N N . CYS A 1 107 ? 0.754 6.531 -9.544 1.00 87.62 107 CYS A N 1
ATOM 871 C CA . CYS A 1 107 ? 1.550 6.379 -10.760 1.00 87.62 107 CYS A CA 1
ATOM 872 C C . CYS A 1 107 ? 0.686 6.746 -11.982 1.00 87.62 107 CYS A C 1
ATOM 874 O O . CYS A 1 107 ? -0.198 5.970 -12.346 1.00 87.62 107 CYS A O 1
ATOM 876 N N . PRO A 1 108 ? 0.900 7.907 -12.627 1.00 84.69 108 PRO A N 1
ATOM 877 C CA . PRO A 1 108 ? 0.177 8.273 -13.833 1.00 84.69 108 PRO A CA 1
ATOM 878 C C . PRO A 1 108 ? 0.583 7.365 -14.993 1.00 84.69 108 PRO A C 1
ATOM 880 O O . PRO A 1 108 ? 1.717 6.883 -15.070 1.00 84.69 108 PRO A O 1
ATOM 883 N N . ILE A 1 109 ? -0.347 7.180 -15.925 1.00 81.75 109 ILE A N 1
ATOM 884 C CA . ILE A 1 109 ? -0.095 6.458 -17.170 1.00 81.75 109 ILE A CA 1
ATOM 885 C C . ILE A 1 109 ? 0.978 7.220 -17.955 1.00 81.75 109 ILE A C 1
ATOM 887 O O . ILE A 1 109 ? 0.847 8.424 -18.197 1.00 81.75 109 ILE A O 1
ATOM 891 N N . ARG A 1 110 ? 2.053 6.525 -18.348 1.00 80.12 110 ARG A N 1
ATOM 892 C CA . ARG A 1 110 ? 3.108 7.114 -19.179 1.00 80.12 110 ARG A CA 1
ATOM 893 C C . ARG A 1 110 ? 2.525 7.451 -20.546 1.00 80.12 110 ARG A C 1
ATOM 895 O O . ARG A 1 110 ? 2.124 6.557 -21.286 1.00 80.12 110 ARG A O 1
ATOM 902 N N . LYS A 1 111 ? 2.492 8.739 -20.878 1.00 82.88 111 LYS A N 1
ATOM 903 C CA . LYS A 1 111 ? 2.156 9.201 -22.225 1.00 82.88 111 LYS A CA 1
ATOM 904 C C . LYS A 1 111 ? 3.407 9.152 -23.095 1.00 82.88 111 LYS A C 1
ATOM 906 O O . LYS A 1 111 ? 4.515 9.402 -22.616 1.00 82.88 111 LYS A O 1
ATOM 911 N N . ALA A 1 112 ? 3.230 8.814 -24.366 1.00 83.00 112 ALA A N 1
ATOM 912 C CA . ALA A 1 112 ? 4.307 8.922 -25.335 1.00 83.00 112 ALA A CA 1
ATOM 913 C C . ALA A 1 112 ? 4.765 10.385 -25.433 1.00 83.00 112 ALA A C 1
ATOM 915 O O . ALA A 1 112 ? 3.947 11.301 -25.371 1.00 83.00 112 ALA A O 1
ATOM 916 N N . ASN A 1 113 ? 6.074 10.601 -25.566 1.00 83.50 113 ASN A N 1
ATOM 917 C CA . ASN A 1 113 ? 6.610 11.945 -25.733 1.00 83.50 113 ASN A CA 1
ATOM 918 C C . ASN A 1 113 ? 6.158 12.494 -27.106 1.00 83.50 113 ASN A C 1
ATOM 920 O O . ASN A 1 113 ? 6.506 11.881 -28.123 1.00 83.50 113 ASN A O 1
ATOM 924 N N . PRO A 1 114 ? 5.420 13.621 -27.155 1.00 83.81 114 PRO A N 1
ATOM 925 C CA . PRO A 1 114 ? 4.891 14.177 -28.399 1.00 83.81 114 PRO A CA 1
ATOM 926 C C . PRO A 1 114 ? 5.998 14.534 -29.395 1.00 83.81 114 PRO A C 1
ATOM 928 O O . PRO A 1 114 ? 5.831 14.306 -30.586 1.00 83.81 114 PRO A O 1
ATOM 931 N N . TYR A 1 115 ? 7.172 14.972 -28.932 1.00 81.00 115 TYR A N 1
ATOM 932 C CA . TYR A 1 115 ? 8.311 15.261 -29.808 1.00 81.00 115 TYR A CA 1
ATOM 933 C C . TYR A 1 115 ? 8.877 14.002 -30.468 1.00 81.00 115 TYR A C 1
ATOM 935 O O . TYR A 1 115 ? 9.225 14.025 -31.644 1.00 81.00 115 TYR A O 1
ATOM 943 N N . ARG A 1 116 ? 8.917 12.869 -29.749 1.00 80.25 116 ARG A N 1
ATOM 944 C CA . ARG A 1 116 ? 9.302 11.578 -30.352 1.00 80.25 116 ARG A CA 1
ATOM 945 C C . ARG A 1 116 ? 8.284 11.117 -31.391 1.00 80.25 116 ARG A C 1
ATOM 947 O O . ARG A 1 116 ? 8.675 10.544 -32.403 1.00 80.25 116 ARG A O 1
ATOM 954 N N . GLN A 1 117 ? 6.995 11.343 -31.141 1.00 82.62 117 GLN A N 1
ATOM 955 C CA . GLN A 1 117 ? 5.952 11.041 -32.122 1.00 82.62 117 GLN A CA 1
ATOM 956 C C . GLN A 1 117 ? 6.073 11.938 -33.355 1.00 82.62 117 GLN A C 1
ATOM 958 O O . GLN A 1 117 ? 6.028 11.428 -34.470 1.00 82.62 117 GLN A O 1
ATOM 963 N N . LEU A 1 118 ? 6.299 13.236 -33.152 1.00 79.50 118 LEU A N 1
ATOM 964 C CA . LEU A 1 118 ? 6.486 14.212 -34.218 1.00 79.50 118 LEU A CA 1
ATOM 965 C C . LEU A 1 118 ? 7.714 13.879 -35.072 1.00 79.50 118 LEU A C 1
ATOM 967 O O . LEU A 1 118 ? 7.591 13.805 -36.286 1.00 79.50 118 LEU A O 1
ATOM 971 N N . ALA A 1 119 ? 8.864 13.576 -34.464 1.00 77.31 119 ALA A N 1
ATOM 972 C CA . ALA A 1 119 ? 10.064 13.157 -35.193 1.00 77.31 119 ALA A CA 1
ATOM 973 C C . ALA A 1 119 ? 9.824 11.892 -36.041 1.00 77.31 119 ALA A C 1
ATOM 975 O O . ALA A 1 119 ? 10.286 11.800 -37.175 1.00 77.31 119 ALA A O 1
ATOM 976 N N . LYS A 1 120 ? 9.049 10.929 -35.521 1.00 75.12 120 LYS A N 1
ATOM 977 C CA . LYS A 1 120 ? 8.661 9.725 -36.272 1.00 75.12 120 LYS A CA 1
ATOM 978 C C . LYS A 1 120 ? 7.703 10.045 -37.429 1.00 75.12 120 LYS A C 1
ATOM 980 O O . LYS A 1 120 ? 7.810 9.429 -38.484 1.00 75.12 120 LYS A O 1
ATOM 985 N N . ALA A 1 121 ? 6.772 10.978 -37.226 1.00 77.00 121 ALA A N 1
ATOM 986 C CA . ALA A 1 121 ? 5.780 11.384 -38.221 1.00 77.00 121 ALA A CA 1
ATOM 987 C C . ALA A 1 121 ? 6.388 12.231 -39.345 1.00 77.00 121 ALA A C 1
ATOM 989 O O . ALA A 1 121 ? 6.045 12.035 -40.507 1.00 77.00 121 ALA A O 1
ATOM 990 N N . LEU A 1 122 ? 7.321 13.121 -39.005 1.00 73.62 122 LEU A N 1
ATOM 991 C CA . LEU A 1 122 ? 7.997 13.993 -39.958 1.00 73.62 122 LEU A CA 1
ATOM 992 C C . LEU A 1 122 ? 8.889 13.223 -40.944 1.00 73.62 122 LEU A C 1
ATOM 994 O O . LEU A 1 122 ? 9.264 13.806 -41.953 1.00 73.62 122 LEU A O 1
ATOM 998 N N . LYS A 1 123 ? 9.223 11.942 -40.679 1.00 63.56 123 LYS A N 1
ATOM 999 C CA . LYS A 1 123 ? 10.101 11.101 -41.524 1.00 63.56 123 LYS A CA 1
ATOM 1000 C C . LYS A 1 123 ? 11.321 11.880 -42.054 1.00 63.56 123 LYS A C 1
ATOM 1002 O O . LYS A 1 123 ? 11.760 11.668 -43.175 1.00 63.56 123 LYS A O 1
ATOM 1007 N N . THR A 1 124 ? 11.882 12.787 -41.249 1.00 57.66 124 THR A N 1
ATOM 1008 C CA . THR A 1 124 ? 13.015 13.644 -41.655 1.00 57.66 124 THR A CA 1
ATOM 1009 C C . THR A 1 124 ? 14.281 12.844 -41.929 1.00 57.66 124 THR A C 1
ATOM 1011 O O . THR A 1 124 ? 15.213 13.349 -42.540 1.00 57.66 124 THR A O 1
ATOM 1014 N N . ASN A 1 125 ? 14.308 11.587 -41.494 1.00 59.47 125 ASN A N 1
ATOM 1015 C CA . ASN A 1 125 ? 15.280 10.623 -41.959 1.00 59.47 125 ASN A CA 1
ATOM 1016 C C . ASN A 1 125 ? 14.778 10.079 -43.295 1.00 59.47 125 ASN A C 1
ATOM 1018 O O . ASN A 1 125 ? 13.848 9.268 -43.315 1.00 59.47 125 ASN A O 1
ATOM 1022 N N . THR A 1 126 ? 15.410 10.492 -44.392 1.00 62.12 126 THR A N 1
ATOM 1023 C CA . THR A 1 126 ? 15.401 9.718 -45.633 1.00 62.12 126 THR A CA 1
ATOM 1024 C C . THR A 1 126 ? 15.989 8.355 -45.289 1.00 62.12 126 THR A C 1
ATOM 1026 O O . THR A 1 126 ? 17.204 8.188 -45.217 1.00 62.12 126 THR A O 1
ATOM 1029 N N . VAL A 1 127 ? 15.132 7.397 -44.938 1.00 65.12 127 VAL A N 1
ATOM 1030 C CA . VAL A 1 127 ? 15.560 6.021 -44.708 1.00 65.12 127 VAL A CA 1
ATOM 1031 C C . VAL A 1 127 ? 15.948 5.501 -46.080 1.00 65.12 127 VAL A C 1
ATOM 1033 O O . VAL A 1 127 ? 15.075 5.243 -46.902 1.00 65.12 127 VAL A O 1
ATOM 1036 N N . ALA A 1 128 ? 17.252 5.443 -46.344 1.00 69.19 128 ALA A N 1
ATOM 1037 C CA . ALA A 1 128 ? 17.764 4.778 -47.527 1.00 69.19 128 ALA A CA 1
ATOM 1038 C C . ALA A 1 128 ? 17.329 3.309 -47.487 1.00 69.19 128 ALA A C 1
ATOM 1040 O O . ALA A 1 128 ? 17.287 2.694 -46.414 1.00 69.19 128 ALA A O 1
ATOM 1041 N N . ASP A 1 129 ? 16.985 2.763 -48.647 1.00 76.94 129 ASP A N 1
ATOM 1042 C CA . ASP A 1 129 ? 16.562 1.374 -48.739 1.00 76.94 129 ASP A CA 1
ATOM 1043 C C . ASP A 1 129 ? 17.672 0.449 -48.227 1.00 76.94 129 ASP A C 1
ATOM 1045 O O . ASP A 1 129 ? 18.852 0.609 -48.546 1.00 76.94 129 ASP A O 1
ATOM 1049 N N . ASN A 1 130 ? 17.300 -0.537 -47.406 1.00 82.31 130 ASN A N 1
ATOM 1050 C CA . ASN A 1 130 ? 18.239 -1.555 -46.950 1.00 82.31 130 ASN A CA 1
ATOM 1051 C C . ASN A 1 130 ? 18.482 -2.555 -48.085 1.00 82.31 130 ASN A C 1
ATOM 1053 O O . ASN A 1 130 ? 17.810 -3.584 -48.165 1.00 82.31 130 ASN A O 1
ATOM 1057 N N . LEU A 1 131 ? 19.447 -2.237 -48.946 1.00 83.12 131 LEU A N 1
ATOM 1058 C CA . LEU A 1 131 ? 19.816 -3.055 -50.103 1.00 83.12 131 LEU A CA 1
ATOM 1059 C C . LEU A 1 131 ? 20.370 -4.433 -49.709 1.00 83.12 131 LEU A C 1
ATOM 1061 O O . LEU A 1 131 ? 20.235 -5.380 -50.472 1.00 83.12 131 LEU A O 1
ATOM 1065 N N . LEU A 1 132 ? 20.960 -4.560 -48.516 1.00 83.75 132 LEU A N 1
ATOM 1066 C CA . LEU A 1 132 ? 21.589 -5.798 -48.051 1.00 83.75 132 LEU A CA 1
ATOM 1067 C C . LEU A 1 132 ? 20.590 -6.784 -47.431 1.00 83.75 132 LEU A C 1
ATOM 1069 O O . LEU A 1 132 ? 20.875 -7.969 -47.342 1.00 83.75 132 LEU A O 1
ATOM 1073 N N . GLN A 1 133 ? 19.449 -6.307 -46.924 1.00 85.56 133 GLN A N 1
ATOM 1074 C CA . GLN A 1 133 ? 18.387 -7.130 -46.318 1.00 85.56 133 GLN A CA 1
ATOM 1075 C C . GLN A 1 133 ? 18.867 -8.183 -45.291 1.00 85.56 133 GLN A C 1
ATOM 1077 O O . GLN A 1 133 ? 18.214 -9.202 -45.088 1.00 85.56 133 GLN A O 1
ATOM 1082 N N . ARG A 1 134 ? 19.979 -7.915 -44.587 1.00 81.81 134 ARG A N 1
ATOM 1083 C CA . ARG A 1 134 ? 20.647 -8.838 -43.639 1.00 81.81 134 ARG A CA 1
ATOM 1084 C C . ARG A 1 134 ? 21.220 -10.125 -44.267 1.00 81.81 134 ARG A C 1
ATOM 1086 O O . ARG A 1 134 ? 21.471 -11.087 -43.547 1.00 81.81 134 ARG A O 1
ATOM 1093 N N . GLN A 1 135 ? 21.471 -10.132 -45.572 1.00 85.00 135 GLN A N 1
ATOM 1094 C CA . GLN A 1 135 ? 22.147 -11.210 -46.301 1.00 85.00 135 GLN A CA 1
ATOM 1095 C C . GLN A 1 135 ? 23.672 -11.056 -46.208 1.00 85.00 135 GLN A C 1
ATOM 1097 O O . GLN A 1 135 ? 24.329 -10.570 -47.125 1.00 85.00 135 GLN A O 1
ATOM 1102 N N . PHE A 1 136 ? 24.250 -11.410 -45.060 1.00 81.62 136 PHE A N 1
ATOM 1103 C CA . PHE A 1 136 ? 25.687 -11.220 -44.811 1.00 81.62 136 PHE A CA 1
ATOM 1104 C C . PHE A 1 136 ? 26.573 -12.336 -45.384 1.00 81.62 136 PHE A C 1
ATOM 1106 O O . PHE A 1 136 ? 27.774 -12.133 -45.546 1.00 81.62 136 PHE A O 1
ATOM 1113 N N . GLU A 1 137 ? 25.996 -13.500 -45.680 1.00 81.81 137 GLU A N 1
ATOM 1114 C CA . GLU A 1 137 ? 26.737 -14.703 -46.088 1.00 81.81 137 GLU A CA 1
ATOM 1115 C C . GLU A 1 137 ? 26.758 -14.908 -47.613 1.00 81.81 137 GLU A C 1
ATOM 1117 O O . GLU A 1 137 ? 27.662 -15.562 -48.128 1.00 81.81 137 GLU A O 1
ATOM 1122 N N . ASP A 1 138 ? 25.832 -14.283 -48.346 1.00 83.69 138 ASP A N 1
ATOM 1123 C CA . ASP A 1 138 ? 25.579 -14.564 -49.769 1.00 83.69 138 ASP A CA 1
ATOM 1124 C C . ASP A 1 138 ? 26.684 -14.052 -50.712 1.00 83.69 138 ASP A C 1
ATOM 1126 O O . ASP A 1 138 ? 26.852 -14.562 -51.819 1.00 83.69 138 ASP A O 1
ATOM 1130 N N . TYR A 1 139 ? 27.456 -13.051 -50.282 1.00 82.19 139 TYR A N 1
ATOM 1131 C CA . TYR A 1 139 ? 28.401 -12.334 -51.145 1.00 82.19 139 TYR A CA 1
ATOM 1132 C C . TYR A 1 139 ? 29.864 -12.742 -50.932 1.00 82.19 139 TYR A C 1
ATOM 1134 O O . TYR A 1 139 ? 30.704 -12.384 -51.748 1.00 82.19 139 TYR A O 1
ATOM 1142 N N . GLY A 1 140 ? 30.184 -13.504 -49.878 1.00 83.81 140 GLY A N 1
ATOM 1143 C CA . GLY A 1 140 ? 31.557 -13.880 -49.520 1.00 83.81 140 GLY A CA 1
ATOM 1144 C C . GLY A 1 140 ? 32.318 -12.824 -48.690 1.00 83.81 140 GLY A C 1
ATOM 1145 O O . GLY A 1 140 ? 31.866 -11.688 -48.514 1.00 83.81 140 GLY A O 1
ATOM 1146 N N . PRO A 1 141 ? 33.485 -13.183 -48.121 1.00 84.62 141 PRO A N 1
ATOM 1147 C CA . PRO A 1 141 ? 34.214 -12.315 -47.199 1.00 84.62 141 PRO A CA 1
ATOM 1148 C C . PRO A 1 141 ? 34.725 -11.042 -47.891 1.00 84.62 141 PRO A C 1
ATOM 1150 O O . PRO A 1 141 ? 35.263 -11.099 -48.991 1.00 84.62 141 PRO A O 1
ATOM 1153 N N . ARG A 1 142 ? 34.617 -9.894 -47.200 1.00 81.38 142 ARG A N 1
ATOM 1154 C CA . ARG A 1 142 ? 35.045 -8.547 -47.656 1.00 81.38 142 ARG A CA 1
ATOM 1155 C C . ARG A 1 142 ? 34.283 -7.965 -48.857 1.00 81.38 142 ARG A C 1
ATOM 1157 O O . ARG A 1 142 ? 34.717 -6.954 -49.399 1.00 81.38 142 ARG A O 1
ATOM 1164 N N . MET A 1 143 ? 33.151 -8.551 -49.243 1.00 85.38 143 MET A N 1
ATOM 1165 C CA . MET A 1 143 ? 32.374 -8.097 -50.406 1.00 85.38 143 MET A CA 1
ATOM 1166 C C . MET A 1 143 ? 31.334 -7.022 -50.068 1.00 85.38 143 MET A C 1
ATOM 1168 O O . MET A 1 143 ? 30.948 -6.243 -50.934 1.00 85.38 143 MET A O 1
ATOM 1172 N N . VAL A 1 144 ? 30.927 -6.922 -48.801 1.00 83.62 144 VAL A N 1
ATOM 1173 C CA . VAL A 1 144 ? 30.028 -5.876 -48.300 1.00 83.62 144 VAL A CA 1
ATOM 1174 C C . VAL A 1 144 ? 30.685 -5.182 -47.110 1.00 83.62 144 VAL A C 1
ATOM 1176 O O . VAL A 1 144 ? 31.137 -5.843 -46.175 1.00 83.62 144 VAL A O 1
ATOM 1179 N N . LEU A 1 145 ? 30.741 -3.848 -47.145 1.00 83.62 145 LEU A N 1
ATOM 1180 C CA . LEU A 1 145 ? 31.289 -3.013 -46.076 1.00 83.62 145 LEU A CA 1
ATOM 1181 C C . LEU A 1 145 ? 30.169 -2.179 -45.457 1.00 83.62 145 LEU A C 1
ATOM 1183 O O . LEU A 1 145 ? 29.430 -1.497 -46.163 1.00 83.62 145 LEU A O 1
ATOM 1187 N N . LEU A 1 146 ? 30.059 -2.235 -44.132 1.00 82.44 146 LEU A N 1
ATOM 1188 C CA . LEU A 1 146 ? 29.115 -1.440 -43.355 1.00 82.44 146 LEU A CA 1
ATOM 1189 C C . LEU A 1 146 ? 29.892 -0.471 -42.477 1.00 82.44 146 LEU A C 1
ATOM 1191 O O . LEU A 1 146 ? 30.888 -0.841 -41.856 1.00 82.44 146 LEU A O 1
ATOM 1195 N N . THR A 1 147 ? 29.425 0.769 -42.432 1.00 82.00 147 THR A N 1
ATOM 1196 C CA . THR A 1 147 ? 30.001 1.824 -41.603 1.00 82.00 147 THR A CA 1
ATOM 1197 C C . THR A 1 147 ? 28.939 2.314 -40.638 1.00 82.00 147 THR A C 1
ATOM 1199 O O . THR A 1 147 ? 27.911 2.833 -41.072 1.00 82.00 147 THR A O 1
ATOM 1202 N N . ASP A 1 148 ? 29.199 2.182 -39.342 1.00 81.50 148 ASP A N 1
ATOM 1203 C CA . ASP A 1 148 ? 28.326 2.725 -38.308 1.00 81.50 148 ASP A CA 1
ATOM 1204 C C . ASP A 1 148 ? 28.844 4.084 -37.834 1.00 81.50 148 ASP A C 1
ATOM 1206 O O . ASP A 1 148 ? 30.028 4.257 -37.537 1.00 81.50 148 ASP A O 1
ATOM 1210 N N . ILE A 1 149 ? 27.940 5.059 -37.729 1.00 82.06 149 ILE A N 1
ATOM 1211 C CA . ILE A 1 149 ? 28.236 6.354 -37.114 1.00 82.06 149 ILE A CA 1
ATOM 1212 C C . ILE A 1 149 ? 27.895 6.247 -35.630 1.00 82.06 149 ILE A C 1
ATOM 1214 O O . ILE A 1 149 ? 26.733 6.102 -35.251 1.00 82.06 149 ILE A O 1
ATOM 1218 N N . THR A 1 150 ? 28.911 6.340 -34.776 1.00 78.12 150 THR A N 1
ATOM 1219 C CA . THR A 1 150 ? 28.721 6.402 -33.324 1.00 78.12 150 THR A CA 1
ATOM 1220 C C . THR A 1 150 ? 28.748 7.859 -32.880 1.00 78.12 150 THR A C 1
ATOM 1222 O O . THR A 1 150 ? 29.794 8.503 -32.906 1.00 78.12 150 THR A O 1
ATOM 1225 N N . TYR A 1 151 ? 27.602 8.394 -32.460 1.00 74.94 151 TYR A N 1
ATOM 1226 C CA . TYR A 1 151 ? 27.546 9.732 -31.874 1.00 74.94 151 TYR A CA 1
ATOM 1227 C C . TYR A 1 151 ? 28.151 9.710 -30.471 1.00 74.94 151 TYR A C 1
ATOM 1229 O O . TYR A 1 151 ? 27.625 9.058 -29.567 1.00 74.94 151 TYR A O 1
ATOM 1237 N N . LEU A 1 152 ? 29.243 10.449 -30.284 1.00 79.44 152 LEU A N 1
ATOM 1238 C CA . LEU A 1 152 ? 29.835 10.677 -28.972 1.00 79.44 152 LEU A CA 1
ATOM 1239 C C . LEU A 1 152 ? 29.185 11.917 -28.339 1.00 79.44 152 LEU A C 1
ATOM 1241 O O . LEU A 1 152 ? 29.266 13.003 -28.916 1.00 79.44 152 LEU A O 1
ATOM 1245 N N . PRO A 1 153 ? 28.519 11.796 -27.177 1.00 64.44 153 PRO A N 1
ATOM 1246 C CA . PRO A 1 153 ? 27.921 12.948 -26.517 1.00 64.44 153 PRO A CA 1
ATOM 1247 C C . PRO A 1 153 ? 29.018 13.859 -25.944 1.00 64.44 153 PRO A C 1
ATOM 1249 O O . PRO A 1 153 ? 29.755 13.462 -25.044 1.00 64.44 153 PRO A O 1
ATOM 1252 N N . SER A 1 154 ? 29.118 15.094 -26.443 1.00 68.75 154 SER A N 1
ATOM 1253 C CA . SER A 1 154 ? 30.018 16.115 -25.896 1.00 68.75 154 SER A CA 1
ATOM 1254 C C . SER A 1 154 ? 29.387 16.811 -24.685 1.00 68.75 154 SER A C 1
ATOM 1256 O O . SER A 1 154 ? 28.261 17.300 -24.759 1.00 68.75 154 SER A O 1
ATOM 1258 N N . ALA A 1 155 ? 30.123 16.918 -23.577 1.00 59.16 155 ALA A N 1
ATOM 1259 C CA . ALA A 1 155 ? 29.664 17.529 -22.322 1.00 59.16 155 ALA A CA 1
ATOM 1260 C C . ALA A 1 155 ? 29.624 19.078 -22.327 1.00 59.16 155 ALA A C 1
ATOM 1262 O O . ALA A 1 155 ? 29.556 19.698 -21.264 1.00 59.16 155 ALA A O 1
ATOM 1263 N N . HIS A 1 156 ? 29.683 19.727 -23.494 1.00 48.84 156 HIS A N 1
ATOM 1264 C CA . HIS A 1 156 ? 29.705 21.187 -23.617 1.00 48.84 156 HIS A CA 1
ATOM 1265 C C . HIS A 1 156 ? 28.569 21.702 -24.511 1.00 48.84 156 HIS A C 1
ATOM 1267 O O . HIS A 1 156 ? 28.426 21.229 -25.639 1.00 48.84 156 HIS A O 1
ATOM 1273 N N . PRO A 1 157 ? 27.752 22.660 -24.032 1.00 52.06 157 PRO A N 1
ATOM 1274 C CA . PRO A 1 157 ? 26.704 23.273 -24.826 1.00 52.06 157 PRO A CA 1
ATOM 1275 C C . PRO A 1 157 ? 27.277 24.478 -25.578 1.00 52.06 157 PRO A C 1
ATOM 1277 O O . PRO A 1 157 ? 27.193 25.608 -25.106 1.00 52.06 157 PRO A O 1
ATOM 1280 N N . SER A 1 158 ? 27.853 24.254 -26.755 1.00 43.72 158 SER A N 1
ATOM 1281 C CA . SER A 1 158 ? 28.152 25.354 -27.677 1.00 43.72 158 SER A CA 1
ATOM 1282 C C . SER A 1 158 ? 28.270 24.868 -29.120 1.00 43.72 158 SER A C 1
ATOM 1284 O O . SER A 1 158 ? 29.253 24.261 -29.525 1.00 43.72 158 SER A O 1
ATOM 1286 N N . SER A 1 159 ? 27.204 25.154 -29.874 1.00 49.72 159 SER A N 1
ATOM 1287 C CA . SER A 1 159 ? 27.227 25.6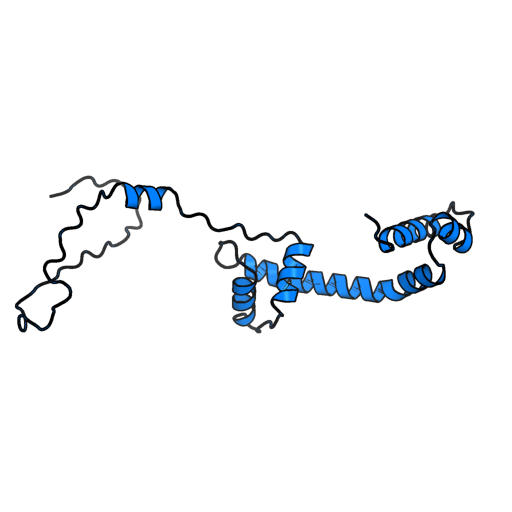46 -31.258 1.00 49.72 159 SER A CA 1
ATOM 1288 C C . SER A 1 159 ? 28.433 25.258 -32.117 1.00 49.72 159 SER A C 1
ATOM 1290 O O . SER A 1 159 ? 29.423 25.985 -32.114 1.00 49.72 159 SER A O 1
ATOM 1292 N N . ILE A 1 160 ? 28.300 24.223 -32.954 1.00 41.66 160 ILE A N 1
ATOM 1293 C CA . ILE A 1 160 ? 29.074 24.137 -34.199 1.00 41.66 160 ILE A CA 1
ATOM 1294 C C . ILE A 1 160 ? 28.157 23.678 -35.336 1.00 41.66 160 ILE A C 1
ATOM 1296 O O . ILE A 1 160 ? 27.840 22.505 -35.512 1.00 41.66 160 ILE A O 1
ATOM 1300 N N . THR A 1 161 ? 27.707 24.685 -36.076 1.00 42.19 161 THR A N 1
ATOM 1301 C CA . THR A 1 161 ? 27.347 24.655 -37.491 1.00 42.19 161 THR A CA 1
ATOM 1302 C C . THR A 1 161 ? 28.526 24.105 -38.296 1.00 42.19 161 THR A C 1
ATOM 1304 O O . THR A 1 161 ? 29.643 24.581 -38.114 1.00 42.19 161 THR A O 1
ATOM 1307 N N . GLY A 1 162 ? 28.294 23.164 -39.213 1.00 33.88 162 GLY A N 1
ATOM 1308 C CA . GLY A 1 162 ? 29.301 22.796 -40.213 1.00 33.88 162 GLY A CA 1
ATOM 1309 C C . GLY A 1 162 ? 29.242 21.338 -40.639 1.00 33.88 162 GLY A C 1
ATOM 1310 O O . GLY A 1 162 ? 29.931 20.499 -40.074 1.00 33.88 162 GLY A O 1
ATOM 1311 N N . ILE A 1 163 ? 28.419 21.068 -41.650 1.00 35.59 163 ILE A N 1
ATOM 1312 C CA . ILE A 1 163 ? 28.548 19.906 -42.531 1.00 35.59 163 ILE A CA 1
ATOM 1313 C C . ILE A 1 163 ? 29.582 20.282 -43.599 1.00 35.59 163 ILE A C 1
ATOM 1315 O O . ILE A 1 163 ? 29.417 21.319 -44.245 1.00 35.59 163 ILE A O 1
ATOM 1319 N N . VAL A 1 164 ? 30.592 19.433 -43.793 1.00 34.78 164 VAL A N 1
ATOM 1320 C CA . VAL A 1 164 ? 31.180 19.113 -45.105 1.00 34.78 164 VAL A CA 1
ATOM 1321 C C . VAL A 1 164 ? 31.259 17.598 -45.181 1.00 34.78 164 VAL A C 1
ATOM 1323 O O . VAL A 1 164 ? 31.709 17.004 -44.174 1.00 34.78 164 VAL A O 1
#

Foldseek 3Di:
DPPVLVLLVVLVVLVPDPPDPDDSVRSCVVSVHDPVVSVVSVVCVVVVVVVVVVLVVVVVLLVVLQPPPNAGDDLVSSQVSQCPDVVRDHDDSVSSVVSCVVVVPDDDDDDDDVVVVVCVVVCPPPPDDPPCPPVPPPQDPPRDDDDDDDDDDDPDPDDDDDDD

Radius of gyration: 31.71 Å; chains: 1; bounding box: 65×40×82 Å

Secondary structure (DSSP, 8-state):
---HHHHHHHHHHHHTSTT--S-HHHHHHHTT--HHHHHHHHHTHHHHHHHHHHHHHHHHHHHHHHHTTSS---HHHHHHHHHTSSS-----HHHHHHHHHHTT------PPPHHHHHHHHTT-S-----TTTT--STT-TTS-------PPPPS---------

Organism: Acidaminococcus fermentans (strain ATCC 25085 / DSM 20731 / CCUG 9996 / CIP 106432 / VR4) (NCBI:txid591001)